Protein AF-A0A3C0J1F3-F1 (afdb_monomer)

pLDDT: mean 80.42, std 9.9, range [53.53, 93.88]

Sequence (128 aa):
MFFGVTILIVFAVLAILMMTQKIHTIVAVFILTMATALLAGIPVKGTDGILASVIEAGAARLASAIIALVMGGWLGQIMNRTGITESTIRFAAELGGDNKYVLSMVLAAGTALVFTAVGGLGALILVG

Radius of gyration: 21.72 Å; Cα contacts (8 Å, |Δi|>4): 73; chains: 1; bounding box: 55×27×57 Å

Secondary structure (DSSP, 8-state):
-HHHHHHHHHHHHHHHHHHTTSS-HHHHHHHHHHHHHHHTT--SSSTTSHIIIIIIHHHHHHHHHHHHHHHHHHHHHHHHHTTHHHHHHHHHHHHT-S-HHHHHHHHHHHHHHHHHH--SHHHHHHH-

Solvent-accessible surface area (backbone atoms only — not comparable to full-atom values): 7106 Å² total; per-residue (Å²): 114,68,65,61,54,54,47,51,50,55,49,52,55,52,51,52,38,41,76,68,62,78,42,60,62,72,61,50,50,54,53,47,56,52,54,46,42,61,71,68,65,53,49,74,75,57,90,79,4,48,52,45,56,53,54,48,50,40,48,61,65,45,47,59,48,50,51,39,33,52,55,31,39,49,52,45,50,48,36,56,74,70,42,53,52,57,52,51,52,50,51,53,53,70,72,50,52,90,50,65,70,58,36,53,50,51,52,50,52,52,51,54,55,52,55,73,71,57,73,56,71,19,55,57,55,43,76,104

Structure (mmCIF, N/CA/C/O backbone):
data_AF-A0A3C0J1F3-F1
#
_entry.id   AF-A0A3C0J1F3-F1
#
loop_
_atom_site.group_PDB
_atom_site.id
_atom_site.type_symbol
_atom_site.label_atom_id
_atom_site.label_alt_id
_atom_site.label_comp_id
_atom_site.label_asym_id
_atom_site.label_entity_id
_atom_site.label_seq_id
_atom_site.pdbx_PDB_ins_code
_atom_site.Cartn_x
_atom_site.Cartn_y
_atom_site.Cartn_z
_atom_site.occupancy
_atom_site.B_iso_or_equiv
_atom_site.auth_seq_id
_atom_site.auth_comp_id
_atom_site.auth_asym_id
_atom_site.auth_atom_id
_atom_site.pdbx_PDB_model_num
ATOM 1 N N . MET A 1 1 ? 3.367 4.735 -32.929 1.00 58.06 1 MET A N 1
ATOM 2 C CA . MET A 1 1 ? 2.055 4.160 -32.538 1.00 58.06 1 MET A CA 1
ATOM 3 C C . MET A 1 1 ? 2.157 2.699 -32.105 1.00 58.06 1 MET A C 1
ATOM 5 O O . MET A 1 1 ? 1.644 2.399 -31.039 1.00 58.06 1 MET A O 1
ATOM 9 N N . PHE A 1 2 ? 2.855 1.816 -32.836 1.00 68.94 2 PHE A N 1
ATOM 10 C CA . PHE A 1 2 ? 2.958 0.387 -32.478 1.00 68.94 2 PHE A CA 1
ATOM 11 C C . PHE A 1 2 ? 3.508 0.104 -31.062 1.00 68.94 2 PHE A C 1
ATOM 13 O O . PHE A 1 2 ? 2.887 -0.652 -30.326 1.00 68.94 2 PHE A O 1
ATOM 20 N N . PHE A 1 3 ? 4.588 0.771 -30.629 1.00 71.94 3 PHE A N 1
ATOM 21 C CA . PHE A 1 3 ? 5.184 0.549 -29.296 1.00 71.94 3 PHE A CA 1
ATOM 22 C C . PHE A 1 3 ? 4.232 0.824 -28.121 1.00 71.94 3 PHE A C 1
ATOM 24 O O . PHE A 1 3 ? 4.192 0.059 -27.160 1.00 71.94 3 PHE A O 1
ATOM 31 N N . GLY A 1 4 ? 3.431 1.891 -28.206 1.00 77.00 4 GLY A N 1
ATOM 32 C CA . GLY A 1 4 ? 2.475 2.241 -27.152 1.00 77.00 4 GLY A CA 1
ATOM 33 C C . GLY A 1 4 ? 1.355 1.209 -27.015 1.00 77.00 4 GLY A C 1
ATOM 34 O O . GLY A 1 4 ? 0.970 0.864 -25.901 1.00 77.00 4 GLY A O 1
ATOM 35 N N . VAL A 1 5 ? 0.886 0.659 -28.140 1.00 83.88 5 VAL A N 1
ATOM 36 C CA . VAL A 1 5 ? -0.132 -0.402 -28.148 1.00 83.88 5 VAL A CA 1
ATOM 37 C C . VAL A 1 5 ? 0.426 -1.686 -27.529 1.00 83.88 5 VAL A C 1
ATOM 39 O O . VAL A 1 5 ? -0.248 -2.308 -26.714 1.00 83.88 5 VAL A O 1
ATOM 42 N N . THR A 1 6 ? 1.677 -2.051 -27.827 1.00 80.00 6 THR A N 1
ATOM 43 C CA . THR A 1 6 ? 2.328 -3.226 -27.225 1.00 80.00 6 THR A CA 1
ATOM 44 C C . THR A 1 6 ? 2.481 -3.088 -25.708 1.00 80.00 6 THR A C 1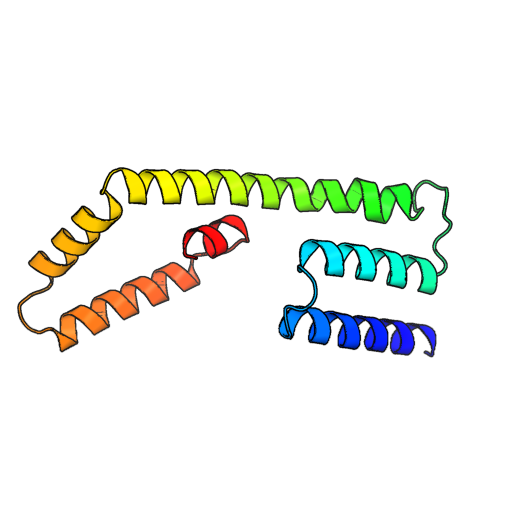
ATOM 46 O O . THR A 1 6 ? 2.186 -4.034 -24.981 1.00 80.00 6 THR A O 1
ATOM 49 N N . ILE A 1 7 ? 2.872 -1.910 -25.211 1.00 83.25 7 ILE A N 1
ATOM 50 C CA . ILE A 1 7 ? 2.965 -1.641 -23.765 1.00 83.25 7 ILE A CA 1
ATOM 51 C C . ILE A 1 7 ? 1.592 -1.754 -23.093 1.00 83.25 7 ILE A C 1
ATOM 53 O O . ILE A 1 7 ? 1.479 -2.367 -22.032 1.00 83.25 7 ILE A O 1
ATOM 57 N N . LEU A 1 8 ? 0.543 -1.217 -23.721 1.00 84.44 8 LEU A N 1
ATOM 58 C CA . LEU A 1 8 ? -0.831 -1.311 -23.218 1.00 84.44 8 LEU A CA 1
ATOM 59 C C . LEU A 1 8 ? -1.318 -2.760 -23.127 1.00 84.44 8 LEU A C 1
ATOM 61 O O . LEU A 1 8 ? -1.948 -3.131 -22.139 1.00 84.44 8 LEU A O 1
ATOM 65 N N . ILE A 1 9 ? -0.991 -3.590 -24.120 1.00 85.75 9 ILE A N 1
ATOM 66 C CA . ILE A 1 9 ? -1.332 -5.018 -24.114 1.00 85.75 9 ILE A CA 1
ATOM 67 C C . ILE A 1 9 ? -0.603 -5.741 -22.974 1.00 85.75 9 ILE A C 1
ATOM 69 O O . ILE A 1 9 ? -1.234 -6.485 -22.226 1.00 85.75 9 ILE A O 1
ATOM 73 N N . VAL A 1 10 ? 0.699 -5.497 -22.791 1.00 84.62 10 VAL A N 1
ATOM 74 C CA . VAL A 1 10 ? 1.481 -6.094 -21.691 1.00 84.62 10 VAL A CA 1
ATOM 75 C C . VAL A 1 10 ? 0.929 -5.670 -20.330 1.00 84.62 10 VAL A C 1
ATOM 77 O O . VAL A 1 10 ? 0.764 -6.508 -19.443 1.00 84.62 10 VAL A O 1
ATOM 80 N N . PHE A 1 11 ? 0.588 -4.389 -20.178 1.00 85.88 11 PHE A N 1
ATOM 81 C CA . PHE A 1 11 ? -0.051 -3.875 -18.972 1.00 85.88 11 PHE A CA 1
ATOM 82 C C . PHE A 1 11 ? -1.388 -4.565 -18.701 1.00 85.88 11 PHE A C 1
ATOM 84 O O . PHE A 1 11 ? -1.603 -5.043 -17.592 1.00 85.88 11 PHE A O 1
ATOM 91 N N . ALA A 1 12 ? -2.262 -4.673 -19.705 1.00 88.06 12 ALA A N 1
ATOM 92 C CA . ALA A 1 12 ? -3.569 -5.305 -19.553 1.00 88.06 12 ALA A CA 1
ATOM 93 C C . ALA A 1 12 ? -3.451 -6.783 -19.149 1.00 88.06 12 ALA A C 1
ATOM 95 O O . ALA A 1 12 ? -4.139 -7.225 -18.231 1.00 88.06 12 ALA A O 1
ATOM 96 N N . VAL A 1 13 ? -2.542 -7.537 -19.777 1.00 86.94 13 VAL A N 1
ATOM 97 C CA . VAL A 1 13 ? -2.302 -8.948 -19.438 1.00 86.94 13 VAL A CA 1
ATOM 98 C C . VAL A 1 13 ? -1.816 -9.088 -17.997 1.00 86.94 13 VAL A C 1
ATOM 100 O O . VAL A 1 13 ? -2.376 -9.882 -17.243 1.00 86.94 13 VAL A O 1
ATOM 103 N N . LEU A 1 14 ? -0.818 -8.301 -17.584 1.00 84.12 14 LEU A N 1
ATOM 104 C CA . LEU A 1 14 ? -0.294 -8.359 -16.217 1.00 84.12 14 LEU A CA 1
ATOM 105 C C . LEU A 1 14 ? -1.312 -7.861 -15.184 1.00 84.12 14 LEU A C 1
ATOM 107 O O . LEU A 1 14 ? -1.408 -8.450 -14.113 1.00 84.12 14 LEU A O 1
ATOM 111 N N . ALA A 1 15 ? -2.122 -6.852 -15.508 1.00 83.88 15 ALA A N 1
ATOM 112 C CA . ALA A 1 15 ? -3.195 -6.369 -14.641 1.00 83.88 15 ALA A CA 1
ATOM 113 C C . ALA A 1 15 ? -4.274 -7.440 -14.420 1.00 83.88 15 ALA A C 1
ATOM 115 O O . ALA A 1 15 ? -4.691 -7.675 -13.287 1.00 83.88 15 ALA A O 1
ATOM 116 N N . ILE A 1 16 ? -4.680 -8.154 -15.474 1.00 84.88 16 ILE A N 1
ATOM 117 C CA . ILE A 1 16 ? -5.598 -9.298 -15.353 1.00 84.88 16 ILE A CA 1
ATOM 118 C C . ILE A 1 16 ? -4.960 -10.406 -14.504 1.00 84.88 16 ILE A C 1
ATOM 120 O O . ILE A 1 16 ? -5.628 -11.026 -13.675 1.00 84.88 16 ILE A O 1
ATOM 124 N N . LEU A 1 17 ? -3.655 -10.634 -14.656 1.00 82.69 17 LEU A N 1
ATOM 125 C CA . LEU A 1 17 ? -2.921 -11.634 -13.882 1.00 82.69 17 LEU A CA 1
ATOM 126 C C . LEU A 1 17 ? -2.801 -11.266 -12.389 1.00 82.69 17 LEU A C 1
ATOM 128 O O . LEU A 1 17 ? -2.843 -12.154 -11.537 1.00 82.69 17 LEU A O 1
ATOM 132 N N . MET A 1 18 ? -2.727 -9.967 -12.073 1.00 85.00 18 MET A N 1
ATOM 133 C CA . MET A 1 18 ? -2.811 -9.439 -10.705 1.00 85.00 18 MET A CA 1
ATOM 134 C C . MET A 1 18 ? -4.225 -9.597 -10.127 1.00 85.00 18 MET A C 1
ATOM 136 O O . MET A 1 18 ? -4.368 -10.072 -9.003 1.00 85.00 18 MET A O 1
ATOM 140 N N . MET A 1 19 ? -5.275 -9.258 -10.888 1.00 83.31 19 MET A N 1
ATOM 141 C CA . MET A 1 19 ? -6.671 -9.403 -10.436 1.00 83.31 19 MET A CA 1
ATOM 142 C C . MET A 1 19 ? -7.059 -10.864 -10.198 1.00 83.31 19 MET A C 1
ATOM 144 O O . MET A 1 19 ? -7.794 -11.168 -9.265 1.00 83.31 19 MET A O 1
ATOM 148 N N . THR A 1 20 ? -6.529 -11.782 -11.008 1.00 84.12 20 THR A N 1
ATOM 149 C CA . THR A 1 20 ? -6.717 -13.231 -10.825 1.00 84.12 20 THR A CA 1
ATOM 150 C C . THR A 1 20 ? -5.828 -13.825 -9.727 1.00 84.12 20 THR A C 1
ATOM 152 O O . THR A 1 20 ? -5.839 -15.039 -9.534 1.00 84.12 20 THR A O 1
ATOM 155 N N . GLN A 1 21 ? -5.060 -12.988 -9.014 1.00 74.81 21 GLN A N 1
ATOM 156 C CA . GLN A 1 21 ? -4.160 -13.343 -7.911 1.00 74.81 21 GLN A CA 1
ATOM 157 C C . GLN A 1 21 ? -3.176 -14.483 -8.217 1.00 74.81 21 GLN A C 1
ATOM 159 O O . GLN A 1 21 ? -2.641 -15.116 -7.309 1.00 74.81 21 GLN A O 1
ATOM 164 N N . LYS A 1 22 ? -2.885 -14.744 -9.499 1.00 72.12 22 LYS A N 1
ATOM 165 C CA . LYS A 1 22 ? -1.938 -15.798 -9.894 1.00 72.12 22 LYS A CA 1
ATOM 166 C C . LYS A 1 22 ? -0.483 -15.391 -9.686 1.00 72.12 22 LYS A C 1
ATOM 168 O O . LYS A 1 22 ? 0.382 -16.258 -9.609 1.00 72.12 22 LYS A O 1
ATOM 173 N N . ILE A 1 23 ? -0.212 -14.088 -9.601 1.00 73.12 23 ILE A N 1
ATOM 174 C CA . ILE A 1 23 ? 1.109 -13.526 -9.309 1.00 73.12 23 ILE A CA 1
ATOM 175 C C . ILE A 1 23 ? 0.957 -12.420 -8.261 1.00 73.12 23 ILE A C 1
ATOM 177 O O . ILE A 1 23 ? 0.064 -11.582 -8.360 1.00 73.12 23 ILE A O 1
ATOM 181 N N . HIS A 1 24 ? 1.855 -12.400 -7.273 1.00 78.12 24 HIS A N 1
ATOM 182 C CA . HIS A 1 24 ? 1.914 -11.348 -6.259 1.00 78.12 24 HIS A CA 1
ATOM 183 C C . HIS A 1 24 ? 2.203 -9.978 -6.893 1.00 78.12 24 HIS A C 1
ATOM 185 O O . HIS A 1 24 ? 3.129 -9.847 -7.698 1.00 78.12 24 HIS A O 1
ATOM 191 N N . THR A 1 25 ? 1.470 -8.940 -6.484 1.00 80.00 25 THR A N 1
ATOM 192 C CA . THR A 1 25 ? 1.521 -7.596 -7.087 1.00 80.00 25 THR A CA 1
ATOM 193 C C . THR A 1 25 ? 2.934 -7.016 -7.139 1.00 80.00 25 THR A C 1
ATOM 195 O O . THR A 1 25 ? 3.321 -6.457 -8.157 1.00 80.00 25 THR A O 1
ATOM 198 N N . ILE A 1 26 ? 3.753 -7.215 -6.097 1.00 78.94 26 ILE A N 1
ATOM 199 C CA . ILE A 1 26 ? 5.153 -6.747 -6.096 1.00 78.94 26 ILE A CA 1
ATOM 200 C C . ILE A 1 26 ? 5.954 -7.383 -7.242 1.00 78.94 26 ILE A C 1
ATOM 202 O O . ILE A 1 26 ? 6.653 -6.682 -7.968 1.00 78.94 26 ILE A O 1
ATOM 206 N N . VAL A 1 27 ? 5.820 -8.697 -7.449 1.00 80.38 27 VAL A N 1
ATOM 207 C CA . VAL A 1 27 ? 6.535 -9.420 -8.514 1.00 80.38 27 VAL A CA 1
ATOM 208 C C . VAL A 1 27 ? 6.026 -8.979 -9.884 1.00 80.38 27 VAL A C 1
ATOM 210 O O . VAL A 1 27 ? 6.812 -8.730 -10.795 1.00 80.38 27 VAL A O 1
ATOM 213 N N . ALA A 1 28 ? 4.711 -8.822 -10.019 1.00 80.88 28 ALA A N 1
ATOM 214 C CA . ALA A 1 28 ? 4.094 -8.397 -11.265 1.00 80.88 28 ALA A CA 1
ATOM 215 C C . ALA A 1 28 ? 4.482 -6.954 -11.653 1.00 80.88 28 ALA A C 1
ATOM 217 O O . ALA A 1 28 ? 4.709 -6.696 -12.833 1.00 80.88 28 ALA A O 1
ATOM 218 N N . VAL A 1 29 ? 4.639 -6.036 -10.689 1.00 80.88 29 VAL A N 1
ATOM 219 C CA . VAL A 1 29 ? 5.132 -4.667 -10.942 1.00 80.88 29 VAL A CA 1
ATOM 220 C C . VAL A 1 29 ? 6.587 -4.677 -11.416 1.00 80.88 29 VAL A C 1
ATOM 222 O O . VAL A 1 29 ? 6.899 -3.966 -12.366 1.00 80.88 29 VAL A O 1
ATOM 225 N N . PHE A 1 30 ? 7.457 -5.508 -10.828 1.00 83.31 30 PHE A N 1
ATOM 226 C CA . PHE A 1 30 ? 8.843 -5.670 -11.295 1.00 83.31 30 PHE A CA 1
ATOM 227 C C . PHE A 1 30 ? 8.923 -6.212 -12.727 1.00 83.31 30 PHE A C 1
ATOM 229 O O . PHE A 1 30 ? 9.689 -5.706 -13.544 1.00 83.31 30 PHE A O 1
ATOM 236 N N . ILE A 1 31 ? 8.123 -7.232 -13.049 1.00 83.69 31 ILE A N 1
ATOM 237 C CA . ILE A 1 31 ? 8.074 -7.801 -14.404 1.00 83.69 31 ILE A CA 1
ATOM 238 C C . ILE A 1 31 ? 7.537 -6.766 -15.394 1.00 83.69 31 ILE A C 1
ATOM 240 O O . ILE A 1 31 ? 8.079 -6.629 -16.489 1.00 83.69 31 ILE A O 1
ATOM 244 N N . LEU A 1 32 ? 6.505 -6.010 -15.007 1.00 83.94 32 LEU A N 1
ATOM 245 C CA . LEU A 1 32 ? 5.922 -4.962 -15.836 1.00 83.94 32 LEU A CA 1
ATOM 246 C C . LEU A 1 32 ? 6.948 -3.877 -16.164 1.00 83.94 32 LEU A C 1
ATOM 248 O O . LEU A 1 32 ? 7.130 -3.566 -17.336 1.00 83.94 32 LEU A O 1
ATOM 252 N N . THR A 1 33 ? 7.626 -3.311 -15.162 1.00 79.69 33 THR A N 1
ATOM 253 C CA . THR A 1 33 ? 8.610 -2.239 -15.386 1.00 79.69 33 THR A CA 1
ATOM 254 C C . THR A 1 33 ? 9.811 -2.719 -16.187 1.00 79.69 33 THR A C 1
ATOM 256 O O . THR A 1 33 ? 10.325 -1.978 -17.021 1.00 79.69 33 THR A O 1
ATOM 259 N N . MET A 1 34 ? 10.235 -3.969 -16.002 1.00 81.94 34 MET A N 1
ATOM 260 C CA . MET A 1 34 ? 11.317 -4.556 -16.790 1.00 81.94 34 MET A CA 1
ATOM 261 C C . MET A 1 34 ? 10.894 -4.802 -18.248 1.00 81.94 34 MET A C 1
ATOM 263 O O . MET A 1 34 ? 11.632 -4.460 -19.171 1.00 81.94 34 MET A O 1
ATOM 267 N N . ALA A 1 35 ? 9.685 -5.325 -18.476 1.00 80.12 35 ALA A N 1
ATOM 268 C CA . ALA A 1 35 ? 9.141 -5.548 -19.814 1.00 80.12 35 ALA A CA 1
ATOM 269 C C . ALA A 1 35 ? 8.919 -4.232 -20.576 1.00 80.12 35 ALA A C 1
ATOM 271 O O . ALA A 1 35 ? 9.249 -4.142 -21.758 1.00 80.12 35 ALA A O 1
ATOM 272 N N . THR A 1 36 ? 8.409 -3.190 -19.913 1.00 78.62 36 THR A N 1
ATOM 273 C CA . THR A 1 36 ? 8.213 -1.879 -20.548 1.00 78.62 36 THR A CA 1
ATOM 274 C C . THR A 1 36 ? 9.531 -1.155 -20.803 1.00 78.62 36 THR A C 1
ATOM 276 O O . THR A 1 36 ? 9.667 -0.543 -21.859 1.00 78.62 36 THR A O 1
ATOM 279 N N . ALA A 1 37 ? 10.523 -1.270 -19.914 1.00 76.44 37 ALA A N 1
ATOM 280 C CA . ALA A 1 37 ? 11.850 -0.686 -20.120 1.00 76.44 37 ALA A CA 1
ATOM 281 C C . ALA A 1 37 ? 12.589 -1.310 -21.318 1.00 76.44 37 ALA A C 1
ATOM 283 O O . ALA A 1 37 ? 13.215 -0.590 -22.098 1.00 76.44 37 ALA A O 1
ATOM 284 N N . LEU A 1 38 ? 12.461 -2.630 -21.505 1.00 74.88 38 LEU A N 1
ATOM 285 C CA . LEU A 1 38 ? 12.999 -3.335 -22.674 1.00 74.88 38 LEU A CA 1
ATOM 286 C C . LEU A 1 38 ? 12.277 -2.936 -23.968 1.00 74.88 38 LEU A C 1
ATOM 288 O O . LEU A 1 38 ? 12.928 -2.662 -24.973 1.00 74.88 38 LEU A O 1
ATOM 292 N N . LEU A 1 39 ? 10.942 -2.853 -23.947 1.00 73.56 39 LEU A N 1
ATOM 293 C CA . LEU A 1 39 ? 10.144 -2.443 -25.111 1.00 73.56 39 LEU A CA 1
ATOM 294 C C . LEU A 1 39 ? 10.346 -0.969 -25.496 1.00 73.56 39 LEU A C 1
ATOM 296 O O . LEU A 1 39 ? 10.193 -0.620 -26.664 1.00 73.56 39 LEU A O 1
ATOM 300 N N . ALA A 1 40 ? 10.694 -0.113 -24.534 1.00 70.00 40 ALA A N 1
ATOM 301 C CA . ALA A 1 40 ? 10.992 1.300 -24.754 1.00 70.00 40 ALA A CA 1
ATOM 302 C C . ALA A 1 40 ? 12.415 1.556 -25.292 1.00 70.00 40 ALA A C 1
ATOM 304 O O . ALA A 1 40 ? 12.726 2.691 -25.645 1.00 70.00 40 ALA A O 1
ATOM 305 N N . GLY A 1 41 ? 13.274 0.531 -25.375 1.00 64.88 41 GLY A N 1
ATOM 306 C CA . GLY A 1 41 ? 14.629 0.657 -25.924 1.00 64.88 41 GLY A CA 1
ATOM 307 C C . GLY A 1 41 ? 15.593 1.459 -25.044 1.00 64.88 41 GLY A C 1
ATOM 308 O O . GLY A 1 41 ? 16.548 2.041 -25.557 1.00 64.88 41 GLY A O 1
ATOM 309 N N . ILE A 1 42 ? 15.348 1.513 -23.730 1.00 66.62 42 ILE A N 1
ATOM 310 C CA . ILE A 1 42 ? 16.201 2.247 -22.787 1.00 66.62 42 ILE A CA 1
ATOM 311 C C . ILE A 1 42 ? 17.568 1.540 -22.697 1.00 66.62 42 ILE A C 1
ATOM 313 O O . ILE A 1 42 ? 17.610 0.327 -22.470 1.00 66.62 42 ILE A O 1
ATOM 317 N N . PRO A 1 43 ? 18.700 2.251 -22.861 1.00 68.94 43 PRO A N 1
ATOM 318 C CA . PRO A 1 43 ? 20.024 1.644 -22.773 1.00 68.94 43 PRO A CA 1
ATOM 319 C C . PRO A 1 43 ? 20.265 1.007 -21.394 1.00 68.94 43 PRO A C 1
ATOM 321 O O . PRO A 1 43 ? 19.928 1.559 -20.349 1.00 68.94 43 PRO A O 1
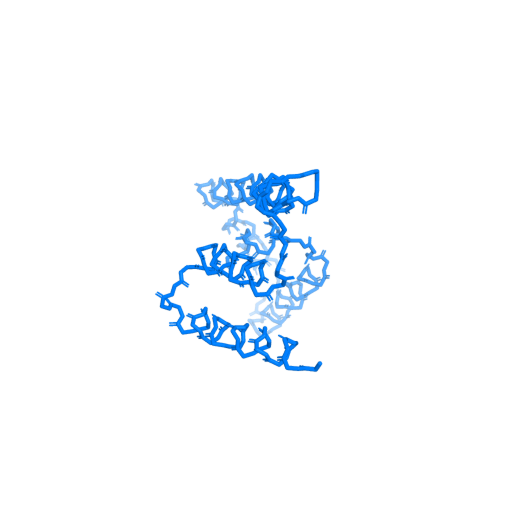ATOM 324 N N . VAL A 1 44 ? 20.877 -0.180 -21.380 1.00 60.69 44 VAL A N 1
ATOM 325 C CA . VAL A 1 44 ? 21.077 -0.983 -20.155 1.00 60.69 44 VAL A CA 1
ATOM 326 C C . VAL A 1 44 ? 22.084 -0.333 -19.190 1.00 60.69 44 VAL A C 1
ATOM 328 O O . VAL A 1 44 ? 22.025 -0.565 -17.983 1.00 60.69 44 VAL A O 1
ATOM 331 N N . LYS A 1 45 ? 22.994 0.509 -19.699 1.00 54.16 45 LYS A N 1
ATOM 332 C CA . LYS A 1 45 ? 24.004 1.243 -18.920 1.00 54.16 45 LYS A CA 1
ATOM 333 C C . LYS A 1 45 ? 24.028 2.721 -19.323 1.00 54.16 45 LYS A C 1
ATOM 335 O O . LYS A 1 45 ? 24.085 3.027 -20.509 1.00 54.16 45 LYS A O 1
ATOM 340 N N . GLY A 1 46 ? 24.006 3.603 -18.325 1.00 55.78 46 GLY A N 1
ATOM 341 C CA . GLY A 1 46 ? 23.978 5.065 -18.455 1.00 55.78 46 GLY A CA 1
ATOM 342 C C . GLY A 1 46 ? 23.253 5.700 -17.263 1.00 55.78 46 GLY A C 1
ATOM 343 O O . GLY A 1 46 ? 22.554 4.992 -16.538 1.00 55.78 46 GLY A O 1
ATOM 344 N N . THR A 1 47 ? 23.403 7.010 -17.059 1.00 55.97 47 THR A N 1
ATOM 345 C CA . THR A 1 47 ? 22.712 7.786 -16.005 1.00 55.97 47 THR A CA 1
ATOM 346 C C . THR A 1 47 ? 21.183 7.681 -16.084 1.00 55.97 47 THR A C 1
ATOM 348 O O . THR A 1 47 ? 20.534 7.674 -15.047 1.00 55.97 47 THR A O 1
ATOM 351 N N . ASP A 1 48 ? 20.629 7.480 -17.285 1.00 60.38 48 ASP A N 1
ATOM 352 C CA . ASP A 1 48 ? 19.196 7.227 -17.531 1.00 60.38 48 ASP A CA 1
ATOM 353 C C . ASP A 1 48 ? 18.896 5.761 -17.899 1.00 60.38 48 ASP A C 1
ATOM 355 O O . ASP A 1 48 ? 17.873 5.437 -18.502 1.00 60.38 48 ASP A O 1
ATOM 359 N N . GLY A 1 49 ? 19.818 4.847 -17.587 1.00 64.69 49 GLY A N 1
ATOM 360 C CA . GLY A 1 49 ? 19.681 3.438 -17.931 1.00 64.69 49 GLY A CA 1
ATOM 361 C C . GLY A 1 49 ? 18.674 2.696 -17.051 1.00 64.69 49 GLY A C 1
ATOM 362 O O . GLY A 1 49 ? 18.252 3.172 -15.995 1.00 64.69 49 GLY A O 1
ATOM 363 N N . ILE A 1 50 ? 18.317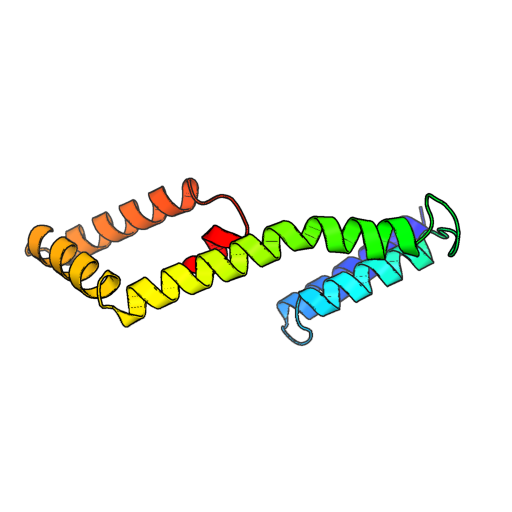 1.477 -17.459 1.00 67.44 50 ILE A N 1
ATOM 364 C CA . ILE A 1 50 ? 17.352 0.619 -16.741 1.00 67.44 50 ILE A CA 1
ATOM 365 C C . ILE A 1 50 ? 17.777 0.382 -15.279 1.00 67.44 50 ILE A C 1
ATOM 367 O O . ILE A 1 50 ? 16.934 0.352 -14.385 1.00 67.44 50 ILE A O 1
ATOM 371 N N . LEU A 1 51 ? 19.083 0.270 -15.007 1.00 68.81 51 LEU A N 1
ATOM 372 C CA . LEU A 1 51 ? 19.598 0.094 -13.644 1.00 68.81 51 LEU A CA 1
ATOM 373 C C . LEU A 1 51 ? 19.283 1.289 -12.729 1.00 68.81 51 LEU A C 1
ATOM 375 O O . LEU A 1 51 ? 18.774 1.087 -11.629 1.00 68.81 51 LEU A O 1
ATOM 379 N N . ALA A 1 52 ? 19.543 2.515 -13.185 1.00 70.94 52 ALA A N 1
ATOM 380 C CA . ALA A 1 52 ? 19.323 3.717 -12.382 1.00 70.94 52 ALA A CA 1
ATOM 381 C C . ALA A 1 52 ? 17.825 4.057 -12.269 1.00 70.94 52 ALA A C 1
ATOM 383 O O . ALA A 1 52 ? 17.315 4.375 -11.197 1.00 70.94 52 ALA A O 1
ATOM 384 N N . SER A 1 53 ? 17.086 3.939 -13.375 1.00 71.69 53 SER A N 1
ATOM 385 C CA . SER A 1 53 ? 15.680 4.355 -13.444 1.00 71.69 53 SER A CA 1
ATOM 386 C C . SER A 1 53 ? 14.693 3.338 -12.857 1.00 71.69 53 SER A C 1
ATOM 388 O O . SER A 1 53 ? 13.722 3.733 -12.212 1.00 71.69 53 SER A O 1
ATOM 390 N N . VAL A 1 54 ? 14.919 2.034 -13.055 1.00 76.06 54 VAL A N 1
ATOM 391 C CA . VAL A 1 54 ? 13.972 0.985 -12.636 1.00 76.06 54 VAL A CA 1
ATOM 392 C C . VAL A 1 54 ? 14.387 0.348 -11.317 1.00 76.06 54 VAL A C 1
ATOM 394 O O . VAL A 1 54 ? 13.546 0.192 -10.435 1.00 76.06 54 VAL A O 1
ATOM 397 N N . ILE A 1 55 ? 15.662 -0.014 -11.161 1.00 77.88 55 ILE A N 1
ATOM 398 C CA . ILE A 1 55 ? 16.121 -0.727 -9.962 1.00 77.88 55 ILE A CA 1
ATOM 399 C C . ILE A 1 55 ? 16.387 0.261 -8.828 1.00 77.88 55 ILE A C 1
ATOM 401 O O . ILE A 1 55 ? 15.801 0.120 -7.760 1.00 77.88 55 ILE A O 1
ATOM 405 N N . GLU A 1 56 ? 17.216 1.278 -9.051 1.00 81.25 56 GLU A N 1
ATOM 406 C CA . GLU A 1 56 ? 17.602 2.220 -7.995 1.00 81.25 56 GLU A CA 1
ATOM 407 C C . GLU A 1 56 ? 16.463 3.187 -7.645 1.00 81.25 56 GLU A C 1
ATOM 409 O O . GLU A 1 56 ? 15.943 3.164 -6.526 1.00 81.25 56 GLU A O 1
ATOM 414 N N . ALA A 1 57 ? 16.001 3.986 -8.612 1.00 80.06 57 ALA A N 1
ATOM 415 C CA . ALA A 1 57 ? 14.930 4.951 -8.375 1.00 80.06 57 ALA A CA 1
ATOM 416 C C . ALA A 1 57 ? 13.588 4.268 -8.054 1.00 80.06 57 ALA A C 1
ATOM 418 O O . ALA A 1 57 ? 12.818 4.771 -7.234 1.00 80.06 57 ALA A O 1
ATOM 419 N N . GLY A 1 58 ? 13.306 3.106 -8.654 1.00 79.81 58 GLY A N 1
ATOM 420 C CA . GLY A 1 58 ? 12.112 2.320 -8.339 1.00 79.81 58 GLY A CA 1
ATOM 421 C C . GLY A 1 58 ? 12.124 1.784 -6.906 1.00 79.81 58 GLY A C 1
ATOM 422 O O . GLY A 1 58 ? 11.145 1.971 -6.180 1.00 79.81 58 GLY A O 1
ATOM 423 N N . ALA A 1 59 ? 13.236 1.188 -6.461 1.00 81.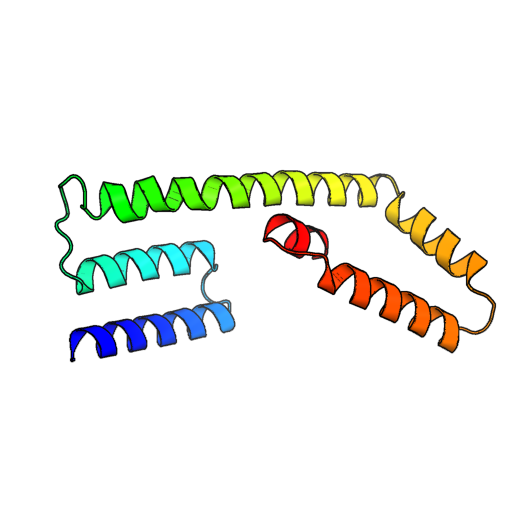69 59 ALA A N 1
ATOM 424 C CA . ALA A 1 59 ? 13.368 0.702 -5.087 1.00 81.69 59 ALA A CA 1
ATOM 425 C C . ALA A 1 59 ? 13.302 1.846 -4.065 1.00 81.69 59 ALA A C 1
ATOM 427 O O . ALA A 1 59 ? 12.596 1.727 -3.063 1.00 81.69 59 ALA A O 1
ATOM 428 N N . ALA A 1 60 ? 13.957 2.978 -4.340 1.00 84.69 60 ALA A N 1
ATOM 429 C CA . ALA A 1 60 ? 13.927 4.147 -3.462 1.00 84.69 60 ALA A CA 1
ATOM 430 C C . ALA A 1 60 ? 12.502 4.694 -3.265 1.00 84.69 60 ALA A C 1
ATOM 432 O O . ALA A 1 60 ? 12.110 5.032 -2.147 1.00 84.69 60 ALA A O 1
ATOM 433 N N . ARG A 1 61 ? 11.689 4.727 -4.330 1.00 82.12 61 ARG A N 1
ATOM 434 C CA . ARG A 1 61 ? 10.284 5.169 -4.257 1.00 82.12 61 ARG A CA 1
ATOM 435 C C . ARG A 1 61 ? 9.396 4.188 -3.496 1.00 82.12 61 ARG A C 1
ATOM 437 O O . ARG A 1 61 ? 8.432 4.615 -2.867 1.00 82.12 61 ARG A O 1
ATOM 444 N N . LEU A 1 62 ? 9.712 2.894 -3.541 1.00 82.94 62 LEU A N 1
ATOM 445 C CA . LEU A 1 62 ? 8.958 1.866 -2.824 1.00 82.94 62 LEU A CA 1
ATOM 446 C C . LEU A 1 62 ? 9.341 1.786 -1.338 1.00 82.94 62 LEU A C 1
ATOM 448 O O . LEU A 1 62 ? 8.513 1.400 -0.517 1.00 82.94 62 LEU A O 1
ATOM 452 N N . ALA A 1 63 ? 10.567 2.175 -0.978 1.00 84.00 63 ALA A N 1
ATOM 453 C CA . ALA A 1 63 ? 11.089 2.067 0.383 1.00 84.00 63 ALA A CA 1
ATOM 454 C C . ALA A 1 63 ? 10.228 2.810 1.417 1.00 84.00 63 ALA A C 1
ATOM 456 O O . ALA A 1 63 ? 9.900 2.249 2.461 1.00 84.00 63 ALA A O 1
ATOM 457 N N . SER A 1 64 ? 9.800 4.040 1.118 1.00 81.75 64 SER A N 1
ATOM 458 C CA . SER A 1 64 ? 8.945 4.819 2.025 1.00 81.75 64 SER A CA 1
ATOM 459 C C . SER A 1 64 ? 7.583 4.153 2.248 1.00 81.75 64 SER A C 1
ATOM 461 O O . SER A 1 64 ? 7.106 4.084 3.381 1.00 81.75 64 SER A O 1
ATOM 463 N N . ALA A 1 65 ? 6.988 3.595 1.190 1.00 80.44 65 ALA A N 1
ATOM 464 C CA . ALA A 1 65 ? 5.733 2.859 1.276 1.00 80.44 65 ALA A CA 1
ATOM 465 C C . ALA A 1 65 ? 5.881 1.565 2.091 1.00 80.44 65 ALA A C 1
ATOM 467 O O . ALA A 1 65 ? 5.005 1.257 2.895 1.00 80.44 65 ALA A O 1
ATOM 468 N N . ILE A 1 66 ? 6.994 0.840 1.937 1.00 83.56 66 ILE A N 1
ATOM 469 C CA . ILE A 1 66 ? 7.288 -0.379 2.707 1.00 83.56 66 ILE A CA 1
ATOM 470 C C . ILE A 1 66 ? 7.504 -0.058 4.192 1.00 83.56 66 ILE A C 1
ATOM 472 O O . ILE A 1 66 ? 7.022 -0.784 5.055 1.00 83.56 66 ILE A O 1
ATOM 476 N N . ILE A 1 67 ? 8.186 1.037 4.527 1.00 86.62 67 ILE A N 1
ATOM 477 C CA . ILE A 1 67 ? 8.382 1.428 5.932 1.00 86.62 67 ILE A CA 1
ATOM 478 C C . ILE A 1 67 ? 7.046 1.821 6.569 1.00 86.62 67 ILE A C 1
ATOM 480 O O . ILE A 1 67 ? 6.732 1.361 7.668 1.00 86.62 67 ILE A O 1
ATOM 484 N N . ALA A 1 68 ? 6.234 2.619 5.868 1.00 83.31 68 ALA A N 1
ATOM 485 C CA . ALA A 1 68 ? 4.894 2.981 6.325 1.00 83.31 68 ALA A CA 1
ATOM 486 C C . ALA A 1 68 ? 3.997 1.744 6.499 1.00 83.31 68 ALA A C 1
ATOM 488 O O . ALA A 1 68 ? 3.270 1.651 7.485 1.00 83.31 68 ALA A O 1
ATOM 489 N N . LEU A 1 69 ? 4.093 0.777 5.582 1.00 81.50 69 LEU A N 1
ATOM 490 C CA . LEU A 1 69 ? 3.426 -0.523 5.661 1.00 81.50 69 LEU A CA 1
ATOM 491 C C . LEU A 1 69 ? 3.824 -1.285 6.929 1.00 81.50 69 LEU A C 1
ATOM 493 O O . LEU A 1 69 ? 2.954 -1.724 7.675 1.00 81.50 69 LEU A O 1
ATOM 497 N N . VAL A 1 70 ? 5.126 -1.457 7.176 1.00 86.62 70 VAL A N 1
ATOM 498 C CA . VAL A 1 70 ? 5.614 -2.253 8.311 1.00 86.62 70 VAL A CA 1
ATOM 499 C C . VAL A 1 70 ? 5.245 -1.587 9.631 1.00 86.62 70 VAL A C 1
ATOM 501 O O . VAL A 1 70 ? 4.729 -2.255 10.521 1.00 86.62 70 VAL A O 1
ATOM 504 N N . MET A 1 71 ? 5.463 -0.277 9.761 1.00 86.94 71 MET A N 1
ATOM 505 C CA . MET A 1 71 ? 5.153 0.449 10.997 1.00 86.94 71 MET A CA 1
ATOM 506 C C . MET A 1 71 ? 3.650 0.523 11.255 1.00 86.94 71 MET A C 1
ATOM 508 O O . MET A 1 71 ? 3.212 0.308 12.385 1.00 86.94 71 MET A O 1
ATOM 512 N N . GLY A 1 72 ? 2.856 0.761 10.209 1.00 84.25 72 GLY A N 1
ATOM 513 C CA . GLY A 1 72 ? 1.403 0.755 10.303 1.00 84.25 72 GLY A CA 1
ATOM 514 C C . GLY A 1 72 ? 0.872 -0.616 10.712 1.00 84.25 72 GLY A C 1
ATOM 515 O O . GLY A 1 72 ? 0.199 -0.746 11.733 1.00 84.25 72 GLY A O 1
ATOM 516 N N . GLY A 1 73 ? 1.250 -1.662 9.977 1.00 84.94 73 GLY A N 1
ATOM 517 C CA . GLY A 1 73 ? 0.849 -3.032 10.287 1.00 84.94 73 GLY A CA 1
ATOM 518 C C . GLY A 1 73 ? 1.278 -3.472 11.688 1.00 84.94 73 GLY A C 1
ATOM 519 O O . GLY A 1 73 ? 0.492 -4.094 12.399 1.00 84.94 73 GLY A O 1
ATOM 520 N N . TRP A 1 74 ? 2.485 -3.108 12.131 1.00 88.94 74 TRP A N 1
ATOM 521 C CA . TRP A 1 74 ? 2.963 -3.447 13.472 1.00 88.94 74 TRP A CA 1
ATOM 522 C C . TRP A 1 74 ? 2.142 -2.749 14.561 1.00 88.94 74 TRP A C 1
ATOM 524 O O . TRP A 1 74 ? 1.678 -3.419 15.485 1.00 88.94 74 TRP A O 1
ATOM 534 N N . LEU A 1 75 ? 1.882 -1.444 14.443 1.00 87.62 75 LEU A N 1
ATOM 535 C CA . LEU A 1 75 ? 1.030 -0.728 15.397 1.00 87.62 75 LEU A CA 1
ATOM 536 C C . LEU A 1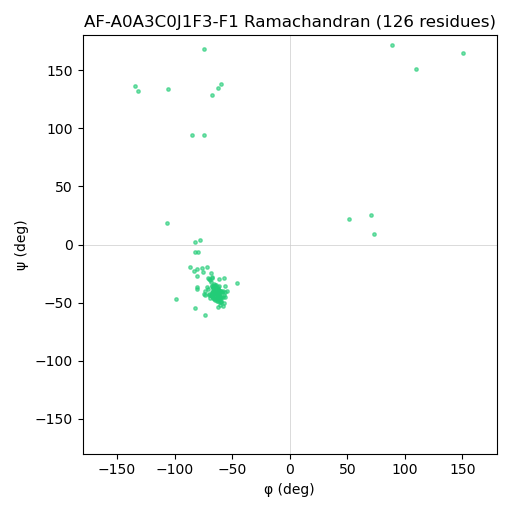 75 ? -0.386 -1.320 15.441 1.00 87.62 75 LEU A C 1
ATOM 538 O O . LEU A 1 75 ? -0.893 -1.603 16.527 1.00 87.62 75 LEU A O 1
ATOM 542 N N . GLY A 1 76 ? -0.993 -1.576 14.278 1.00 86.81 76 GLY A N 1
ATOM 543 C CA . GLY A 1 76 ? -2.313 -2.207 14.191 1.00 86.81 76 GLY A CA 1
ATOM 544 C C . GLY A 1 76 ? -2.344 -3.587 14.856 1.00 86.81 76 GLY A C 1
ATOM 545 O O . GLY A 1 76 ? -3.260 -3.905 15.614 1.00 86.81 76 GLY A O 1
ATOM 546 N N . GLN A 1 77 ? -1.292 -4.388 14.666 1.00 87.50 77 GLN A N 1
ATOM 547 C CA . GLN A 1 77 ? -1.144 -5.678 15.341 1.00 87.50 77 GLN A CA 1
ATOM 548 C C . GLN A 1 77 ? -0.952 -5.540 16.854 1.00 87.50 77 GLN A C 1
ATOM 550 O O . GLN A 1 77 ? -1.504 -6.345 17.601 1.00 87.50 77 GLN A O 1
ATOM 555 N N . ILE A 1 78 ? -0.218 -4.531 17.333 1.00 91.88 78 ILE A N 1
ATOM 556 C CA . ILE A 1 78 ? -0.082 -4.258 18.772 1.00 91.88 78 ILE A CA 1
ATOM 557 C C . ILE A 1 78 ? -1.444 -3.902 19.370 1.00 91.88 78 ILE A C 1
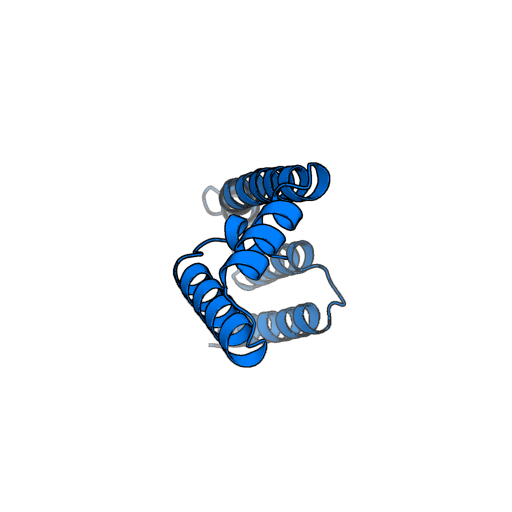ATOM 559 O O . ILE A 1 78 ? -1.810 -4.468 20.398 1.00 91.88 78 ILE A O 1
ATOM 563 N N . MET A 1 79 ? -2.222 -3.028 18.728 1.00 90.81 79 MET A N 1
ATOM 564 C CA . MET A 1 79 ? -3.561 -2.647 19.200 1.00 90.81 79 MET A CA 1
ATOM 565 C C . MET A 1 79 ? -4.518 -3.843 19.264 1.00 90.81 79 MET A C 1
ATOM 567 O O . MET A 1 79 ? -5.254 -3.994 20.241 1.00 90.81 79 MET A O 1
ATOM 571 N N . ASN A 1 80 ? -4.452 -4.735 18.270 1.00 89.00 80 ASN A N 1
ATOM 572 C CA . ASN A 1 80 ? -5.245 -5.963 18.260 1.00 89.00 80 ASN A CA 1
ATOM 573 C C . ASN A 1 80 ? -4.798 -6.953 19.344 1.00 89.00 80 ASN A C 1
ATOM 575 O O . ASN A 1 80 ? -5.638 -7.500 20.050 1.00 89.00 80 ASN A O 1
ATOM 579 N N . ARG A 1 81 ? -3.488 -7.160 19.532 1.00 91.50 81 ARG A N 1
ATOM 580 C CA . ARG A 1 81 ? -2.964 -8.087 20.554 1.00 91.50 81 ARG A CA 1
ATOM 581 C C . ARG A 1 81 ? -3.155 -7.592 21.986 1.00 91.50 81 ARG A C 1
ATOM 583 O O . ARG A 1 81 ? -3.271 -8.408 22.890 1.00 91.50 81 ARG A O 1
ATOM 590 N N . THR A 1 82 ? -3.160 -6.279 22.197 1.00 92.75 82 THR A N 1
ATOM 591 C CA . THR A 1 82 ? -3.369 -5.661 23.519 1.00 92.75 82 THR A CA 1
ATOM 592 C C . THR A 1 82 ? -4.846 -5.539 23.901 1.00 92.75 82 THR A C 1
ATOM 594 O O . THR A 1 82 ? -5.142 -5.149 25.026 1.00 92.75 82 THR A O 1
ATOM 597 N N . GLY A 1 83 ? -5.780 -5.861 22.996 1.00 90.69 83 GLY A N 1
ATOM 598 C CA . GLY A 1 83 ? -7.222 -5.748 23.245 1.00 90.69 83 GLY A CA 1
ATOM 599 C C . GLY A 1 83 ? -7.745 -4.305 23.270 1.00 90.69 83 GLY A C 1
ATOM 600 O O . GLY A 1 83 ? -8.909 -4.067 23.603 1.00 90.69 83 GLY A O 1
ATOM 601 N N . ILE A 1 84 ? -6.917 -3.326 22.890 1.00 92.12 84 ILE A N 1
ATOM 602 C CA . ILE A 1 84 ? -7.322 -1.915 22.811 1.00 92.12 84 ILE A CA 1
ATOM 603 C C . ILE A 1 84 ? -8.413 -1.748 21.747 1.00 92.12 84 ILE A C 1
ATOM 605 O O . ILE A 1 84 ? -9.408 -1.067 21.987 1.00 92.12 84 ILE A O 1
ATOM 609 N N . THR A 1 85 ? -8.274 -2.417 20.598 1.00 88.94 85 THR A N 1
ATOM 610 C CA . THR A 1 85 ? -9.283 -2.378 19.528 1.00 88.94 85 THR A CA 1
ATOM 611 C C . THR A 1 85 ? -10.641 -2.892 20.016 1.00 88.94 85 THR A C 1
ATOM 613 O O . THR A 1 85 ? -11.654 -2.218 19.848 1.00 88.94 85 THR A O 1
ATOM 616 N N . GLU A 1 86 ? -10.669 -4.055 20.672 1.00 90.38 86 GLU A N 1
ATOM 617 C CA . GLU A 1 86 ? -11.913 -4.684 21.135 1.00 90.38 86 GLU A CA 1
ATOM 618 C C . GLU A 1 86 ? -12.588 -3.879 22.249 1.00 90.38 86 GLU A C 1
ATOM 620 O O . GLU A 1 86 ? -13.790 -3.623 22.186 1.00 90.38 86 GLU A O 1
ATOM 625 N N . SER A 1 87 ? -11.815 -3.411 23.234 1.00 93.88 87 SER A N 1
ATOM 626 C CA . SER A 1 87 ? -12.344 -2.576 24.318 1.00 93.88 87 SER A CA 1
ATOM 627 C C . SER A 1 87 ? -12.909 -1.249 23.805 1.00 93.88 87 SER A C 1
ATOM 629 O O . SER A 1 87 ? -13.969 -0.823 24.259 1.00 93.88 87 SER A O 1
ATOM 631 N N . THR A 1 88 ? -12.271 -0.637 22.804 1.00 90.31 88 THR A N 1
ATOM 632 C CA . THR A 1 88 ? -12.763 0.598 22.171 1.00 90.31 88 THR A CA 1
ATOM 633 C C . THR A 1 88 ? -14.066 0.364 21.407 1.00 90.31 88 THR A C 1
ATOM 635 O O . THR A 1 88 ? -15.013 1.135 21.564 1.00 90.31 88 THR A O 1
ATOM 638 N N . ILE A 1 89 ? -14.151 -0.709 20.609 1.00 90.12 89 ILE A N 1
ATOM 639 C CA . ILE A 1 89 ? -15.379 -1.065 19.876 1.00 90.12 89 ILE A CA 1
ATOM 640 C C . ILE A 1 89 ? -16.515 -1.347 20.856 1.00 90.12 89 ILE A C 1
ATOM 642 O O . ILE A 1 89 ? -17.629 -0.861 20.667 1.00 90.12 89 ILE A O 1
ATOM 646 N N . ARG A 1 90 ? -16.232 -2.098 21.923 1.00 90.81 90 ARG A N 1
ATOM 647 C CA . ARG A 1 90 ? -17.213 -2.418 22.956 1.00 90.81 90 ARG A CA 1
ATOM 648 C C . ARG A 1 90 ? -17.709 -1.164 23.666 1.00 90.81 90 ARG A C 1
ATOM 650 O O . ARG A 1 90 ? -18.913 -1.001 23.797 1.00 90.81 90 ARG A O 1
ATOM 657 N N . PHE A 1 91 ? -16.812 -0.253 24.034 1.00 90.69 91 PHE A N 1
ATOM 658 C CA . PHE A 1 91 ? -17.187 1.019 24.648 1.00 90.69 91 PHE A CA 1
ATOM 659 C C . PHE A 1 91 ? -18.068 1.869 23.722 1.00 90.69 91 PHE A C 1
ATOM 661 O O . PHE A 1 91 ? -19.090 2.402 24.149 1.00 90.69 91 PHE A O 1
ATOM 668 N N . ALA A 1 92 ? -17.722 1.951 22.434 1.00 87.88 92 ALA A N 1
ATOM 669 C CA . ALA A 1 92 ? -18.533 2.655 21.443 1.00 87.88 92 ALA A CA 1
ATOM 670 C C . ALA A 1 92 ? -19.917 2.007 21.248 1.00 87.88 92 ALA A C 1
ATOM 672 O O . ALA A 1 92 ? -20.912 2.716 21.101 1.00 87.88 92 ALA A O 1
ATOM 673 N N . ALA A 1 93 ? -19.994 0.674 21.270 1.00 89.25 93 ALA A N 1
ATOM 674 C CA . ALA A 1 93 ? -21.247 -0.064 21.150 1.00 89.25 93 ALA A CA 1
ATOM 675 C C . ALA A 1 93 ? -22.133 0.088 22.395 1.00 89.25 93 ALA A C 1
ATOM 677 O O . ALA A 1 93 ? -23.333 0.311 22.262 1.00 89.25 93 ALA A O 1
ATOM 678 N N . GLU A 1 94 ? -21.543 0.020 23.590 1.00 88.50 94 GLU A N 1
ATOM 679 C CA . GLU A 1 94 ? -22.247 0.187 24.866 1.00 88.50 94 GLU A CA 1
ATOM 680 C C . GLU A 1 94 ? -22.799 1.613 25.029 1.00 88.50 94 GLU A C 1
ATOM 682 O O . GLU A 1 94 ? -23.905 1.782 25.540 1.00 88.50 94 GLU A O 1
ATOM 687 N N . LEU A 1 95 ? -22.091 2.641 24.541 1.00 88.06 95 LEU A N 1
ATOM 688 C CA . LEU A 1 95 ? -22.592 4.023 24.549 1.00 88.06 95 LEU A CA 1
ATOM 689 C C . LEU A 1 95 ? -23.573 4.358 23.417 1.00 88.06 95 LEU A C 1
ATOM 691 O O . LEU A 1 95 ? -24.300 5.344 23.528 1.00 88.06 95 LEU A O 1
ATOM 695 N N . GLY A 1 96 ? -23.591 3.601 22.320 1.00 81.81 96 GLY A N 1
ATOM 696 C CA . GLY A 1 96 ? -24.379 3.954 21.134 1.00 81.81 96 GLY A CA 1
ATOM 697 C C . GLY A 1 96 ? -25.863 3.559 21.185 1.00 81.81 96 GLY A C 1
ATOM 698 O O . GLY A 1 96 ? -26.596 3.834 20.234 1.00 81.81 96 GLY A O 1
ATOM 699 N N . GLY A 1 97 ? -26.322 2.985 22.302 1.00 79.25 97 GLY A N 1
ATOM 700 C CA . GLY A 1 97 ? -27.738 2.766 22.618 1.00 79.25 97 GLY A CA 1
ATOM 701 C C . GLY A 1 97 ? -28.329 1.436 22.125 1.00 79.25 97 GLY A C 1
ATOM 702 O O . GLY A 1 97 ? -27.716 0.690 21.368 1.00 79.25 97 GLY A O 1
ATOM 703 N N . ASP A 1 98 ? -29.562 1.143 22.550 1.00 85.75 98 ASP A N 1
ATOM 704 C CA . ASP A 1 98 ? -30.218 -0.169 22.374 1.00 85.75 98 ASP A CA 1
ATOM 705 C C . ASP A 1 98 ? -30.654 -0.493 20.933 1.00 85.75 98 ASP A C 1
ATOM 707 O O . ASP A 1 98 ? -30.896 -1.652 20.578 1.00 85.75 98 ASP A O 1
ATOM 711 N N . ASN A 1 99 ? -30.791 0.517 20.066 1.00 86.06 99 ASN A N 1
ATOM 712 C CA . ASN A 1 99 ? -31.260 0.287 18.703 1.00 86.06 99 ASN A CA 1
ATOM 713 C C . ASN A 1 99 ? -30.106 -0.119 17.776 1.00 86.06 99 ASN A C 1
ATOM 715 O O . ASN A 1 99 ? -29.461 0.719 17.141 1.00 86.06 99 ASN A O 1
ATOM 719 N N . LYS A 1 100 ? -29.929 -1.436 17.629 1.00 86.25 100 LYS A N 1
ATOM 720 C CA . LYS A 1 100 ? -28.949 -2.084 16.737 1.00 86.25 100 LYS A CA 1
ATOM 721 C C . LYS A 1 100 ? -28.883 -1.514 15.309 1.00 86.25 100 LYS A C 1
ATOM 723 O O . LYS A 1 100 ? -27.804 -1.488 14.714 1.00 86.25 100 LYS A O 1
ATOM 728 N N . TYR A 1 101 ? -30.000 -1.039 14.751 1.00 89.31 101 TYR A N 1
ATOM 729 C CA . TYR A 1 101 ? -30.023 -0.465 13.400 1.00 89.31 101 TYR A CA 1
ATOM 730 C C . TYR A 1 101 ? -29.374 0.920 13.343 1.00 89.31 101 TYR A C 1
ATOM 732 O O . TYR A 1 101 ? -28.638 1.217 12.408 1.00 89.31 101 TYR A O 1
ATOM 740 N N . VAL A 1 102 ? -29.604 1.755 14.356 1.00 88.69 102 VAL A N 1
ATOM 741 C CA . VAL A 1 102 ? -29.017 3.101 14.416 1.00 88.69 102 VAL A CA 1
ATOM 742 C C . VAL A 1 102 ? -27.528 3.006 14.741 1.00 88.69 102 VAL A C 1
ATOM 744 O O . VAL A 1 102 ? -26.719 3.641 14.070 1.00 88.69 102 VAL A O 1
ATOM 747 N N . LEU A 1 103 ? -27.155 2.150 15.697 1.00 91.56 103 LEU A N 1
ATOM 748 C CA . LEU A 1 103 ? -25.761 1.930 16.085 1.00 91.56 103 LEU A CA 1
ATOM 749 C C . LEU A 1 103 ? -24.895 1.480 14.899 1.00 91.56 103 LEU A C 1
ATOM 751 O O . LEU A 1 103 ? -23.846 2.065 14.639 1.00 91.56 103 LEU A O 1
ATOM 755 N N . SER A 1 104 ? -25.345 0.465 14.156 1.00 90.12 104 SER A N 1
ATOM 756 C CA . SER A 1 104 ? -24.606 -0.035 12.988 1.00 90.12 104 SER A CA 1
ATOM 757 C C . SER A 1 104 ? -24.464 1.023 11.894 1.00 90.12 104 SER A C 1
ATOM 759 O O . SER A 1 104 ? -23.402 1.123 11.284 1.00 90.12 104 SER A O 1
ATOM 761 N N . MET A 1 105 ? -25.485 1.857 11.684 1.00 92.00 105 MET A N 1
ATOM 762 C CA . MET A 1 105 ? -25.437 2.922 10.684 1.00 92.00 105 MET A CA 1
ATOM 763 C C . MET A 1 105 ? -24.499 4.067 11.086 1.00 92.00 105 MET A C 1
ATOM 765 O O . MET A 1 105 ? -23.766 4.572 10.240 1.00 92.00 105 MET A O 1
ATOM 769 N N . VAL A 1 106 ? -24.462 4.439 12.369 1.00 90.44 106 VAL A N 1
ATOM 770 C CA . VAL A 1 106 ? -23.526 5.448 12.894 1.00 90.44 106 VAL A CA 1
ATOM 771 C C . VAL A 1 106 ? -22.086 4.942 12.836 1.00 90.44 106 VAL A C 1
ATOM 773 O O . VAL A 1 106 ? -21.210 5.671 12.374 1.00 90.44 106 VAL A O 1
ATOM 776 N N . LEU A 1 107 ? -21.839 3.690 13.236 1.00 91.25 107 LEU A N 1
ATOM 777 C CA . LEU A 1 107 ? -20.514 3.075 13.119 1.00 91.25 107 LEU A CA 1
ATOM 778 C C . LEU A 1 107 ? -20.070 3.004 11.654 1.00 91.25 107 LEU A C 1
ATOM 780 O O . LEU A 1 107 ? -18.961 3.427 11.343 1.00 91.25 107 LEU A O 1
ATOM 784 N N . ALA A 1 108 ? -20.945 2.571 10.742 1.00 91.81 108 ALA A N 1
ATOM 785 C CA . ALA A 1 108 ? -20.644 2.523 9.313 1.00 91.81 108 ALA A CA 1
ATOM 786 C C . ALA A 1 108 ? -20.365 3.914 8.723 1.00 91.81 108 ALA A C 1
ATOM 788 O O . ALA A 1 108 ? -19.415 4.071 7.957 1.00 91.81 108 ALA A O 1
ATOM 789 N N . ALA A 1 109 ? -21.148 4.932 9.093 1.00 92.75 109 ALA A N 1
ATOM 790 C CA . ALA A 1 109 ? -20.922 6.309 8.659 1.00 92.75 109 ALA A CA 1
ATOM 791 C C . ALA A 1 109 ? -19.589 6.861 9.191 1.00 92.75 109 ALA A C 1
ATOM 793 O O . ALA A 1 109 ? -18.842 7.488 8.441 1.00 92.75 109 ALA A O 1
ATOM 794 N N . GLY A 1 110 ? -19.260 6.581 10.456 1.00 91.19 110 GLY A N 1
ATOM 795 C CA . GLY A 1 110 ? -17.976 6.937 11.059 1.00 91.19 110 GLY A CA 1
ATOM 796 C C . GLY A 1 110 ? -16.801 6.265 10.350 1.00 91.19 110 GLY A C 1
ATOM 797 O O . GLY A 1 110 ? -15.841 6.940 9.982 1.00 91.19 110 GLY A O 1
ATOM 798 N N . THR A 1 111 ? -16.897 4.961 10.076 1.00 88.81 111 THR A N 1
ATOM 799 C CA . THR A 1 111 ? -15.886 4.225 9.306 1.00 88.81 111 THR A CA 1
ATOM 800 C C . THR A 1 111 ? -15.739 4.806 7.902 1.00 88.81 111 THR A C 1
ATOM 802 O O . THR A 1 111 ? -14.624 5.128 7.501 1.00 88.81 111 THR A O 1
ATOM 805 N N . ALA A 1 112 ? -16.840 5.021 7.176 1.00 90.44 112 ALA A N 1
ATOM 806 C CA . ALA A 1 112 ? -16.812 5.605 5.836 1.00 90.44 112 ALA A CA 1
ATOM 807 C C . ALA A 1 112 ? -16.132 6.983 5.823 1.00 90.44 112 ALA A C 1
ATOM 809 O O . ALA A 1 112 ? -15.290 7.240 4.967 1.00 90.44 112 ALA A O 1
ATOM 810 N N . LEU A 1 113 ? -16.435 7.843 6.800 1.00 90.69 113 LEU A N 1
ATOM 811 C CA . LEU A 1 113 ? -15.820 9.164 6.924 1.00 90.69 113 LEU A CA 1
ATOM 812 C C . LEU A 1 113 ? -14.310 9.059 7.169 1.00 90.69 113 LEU A C 1
ATOM 814 O O . LEU A 1 113 ? -13.536 9.713 6.471 1.00 90.69 113 LEU A O 1
ATOM 818 N N . VAL A 1 114 ? -13.869 8.196 8.088 1.00 87.25 114 VAL A N 1
ATOM 819 C CA . VAL A 1 114 ? -12.433 7.963 8.333 1.00 87.25 114 VAL A CA 1
ATOM 820 C C . VAL A 1 114 ? -11.739 7.448 7.070 1.00 87.25 114 VAL A C 1
ATOM 822 O O . VAL A 1 114 ? -10.659 7.929 6.733 1.00 87.25 114 VAL A O 1
ATOM 825 N N . PHE A 1 115 ? -12.378 6.557 6.310 1.00 84.19 115 PHE A N 1
ATOM 826 C CA . PHE A 1 115 ? -11.836 6.047 5.048 1.00 84.19 115 PHE A CA 1
ATOM 827 C C . PHE A 1 115 ? -11.625 7.127 3.983 1.00 84.19 115 PHE A C 1
ATOM 829 O O . PHE A 1 115 ? -10.705 7.003 3.180 1.00 84.19 115 PHE A O 1
ATOM 836 N N . THR A 1 116 ? -12.413 8.206 3.980 1.00 85.06 116 THR A N 1
ATOM 837 C CA . THR A 1 116 ? -12.172 9.327 3.052 1.00 85.06 116 THR A CA 1
ATOM 838 C C . THR A 1 116 ? -10.922 10.136 3.398 1.00 85.06 116 THR A C 1
ATOM 840 O O . THR A 1 116 ? -10.292 10.698 2.505 1.00 85.06 116 THR A O 1
ATOM 843 N N . ALA A 1 117 ? -10.543 10.180 4.679 1.00 81.00 117 ALA A N 1
ATOM 844 C CA . ALA A 1 117 ? -9.341 10.864 5.155 1.00 81.00 117 ALA A CA 1
ATOM 845 C C . ALA A 1 117 ? -8.085 9.977 5.093 1.00 81.00 117 ALA A C 1
ATOM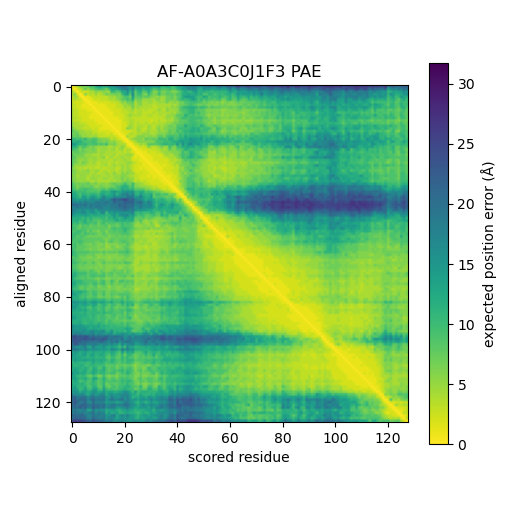 847 O O . ALA A 1 117 ? -6.962 10.486 5.104 1.00 81.00 117 ALA A O 1
ATOM 848 N N . VAL A 1 118 ? -8.257 8.656 5.018 1.00 77.25 118 VAL A N 1
ATOM 849 C CA . VAL A 1 118 ? -7.161 7.693 4.900 1.00 77.25 118 VAL A CA 1
ATOM 850 C C . VAL A 1 118 ? -6.584 7.736 3.481 1.00 77.25 118 VAL A C 1
ATOM 852 O O . VAL A 1 118 ? -7.052 7.079 2.555 1.00 77.25 118 VAL A O 1
ATOM 855 N N . GLY A 1 119 ? -5.529 8.533 3.317 1.00 68.69 119 GLY A N 1
ATOM 856 C CA . GLY A 1 119 ? -4.695 8.574 2.119 1.00 68.69 119 GLY A CA 1
ATOM 857 C C . GLY A 1 119 ? -3.345 7.892 2.348 1.00 68.69 119 GLY A C 1
ATOM 858 O O . GLY A 1 119 ? -2.665 8.159 3.336 1.00 68.69 119 GLY A O 1
ATOM 859 N N . GLY A 1 120 ? -2.927 7.040 1.410 1.00 67.81 120 GLY A N 1
ATOM 860 C CA . GLY A 1 120 ? -1.598 6.418 1.399 1.00 67.81 120 GLY A CA 1
ATOM 861 C C . GLY A 1 120 ? -1.585 4.915 1.704 1.00 67.81 120 GLY A C 1
ATOM 862 O O . GLY A 1 120 ? -2.425 4.387 2.429 1.00 67.81 120 GLY A O 1
ATOM 863 N N . LEU A 1 121 ? -0.586 4.224 1.139 1.00 63.62 121 LEU A N 1
ATOM 864 C CA . LEU A 1 121 ? -0.432 2.761 1.194 1.00 63.62 121 LEU A CA 1
ATOM 865 C C . LEU A 1 121 ? -0.390 2.203 2.627 1.00 63.62 121 LEU A C 1
ATOM 867 O O . LEU A 1 121 ? -1.008 1.180 2.894 1.00 63.62 121 LEU A O 1
ATOM 871 N N . GLY A 1 122 ? 0.297 2.874 3.558 1.00 57.97 122 GLY A N 1
ATOM 872 C CA . GLY A 1 122 ? 0.437 2.387 4.936 1.00 57.97 122 GLY A CA 1
ATOM 873 C C . GLY A 1 122 ? -0.870 2.397 5.735 1.00 57.97 122 GLY A C 1
ATOM 874 O O . GLY A 1 122 ? -1.111 1.489 6.523 1.00 57.97 122 GLY A O 1
ATOM 875 N N . ALA A 1 123 ? -1.730 3.391 5.507 1.00 62.28 123 ALA A N 1
ATOM 876 C CA . ALA A 1 123 ? -2.993 3.523 6.225 1.00 62.28 123 ALA A CA 1
ATOM 877 C C . ALA A 1 123 ? -4.086 2.604 5.648 1.00 62.28 123 ALA A C 1
ATOM 879 O O . ALA A 1 123 ? -4.825 2.000 6.417 1.00 62.28 123 ALA A O 1
ATOM 880 N N . LEU A 1 124 ? -4.126 2.406 4.323 1.00 64.75 124 LEU A N 1
ATOM 881 C CA . LEU A 1 124 ? -5.026 1.436 3.681 1.00 64.75 124 LEU A CA 1
ATOM 882 C C . LEU A 1 124 ? -4.758 -0.008 4.128 1.00 64.75 124 LEU A C 1
ATOM 884 O O . LEU A 1 124 ? -5.694 -0.778 4.295 1.00 64.75 124 LEU A O 1
ATOM 888 N N . ILE A 1 125 ? -3.495 -0.368 4.357 1.00 63.19 125 ILE A N 1
ATOM 889 C CA . ILE A 1 125 ? -3.118 -1.747 4.697 1.00 63.19 125 ILE A CA 1
ATOM 890 C C . ILE A 1 125 ? -3.286 -2.048 6.196 1.00 63.19 125 ILE A C 1
ATOM 892 O O . ILE A 1 125 ? -3.467 -3.199 6.580 1.00 63.19 125 ILE A O 1
ATOM 896 N N . LEU A 1 126 ? -3.281 -1.027 7.056 1.00 61.97 126 LEU A N 1
ATOM 897 C CA . LEU A 1 126 ? -3.543 -1.184 8.493 1.00 61.97 126 LEU A CA 1
ATOM 898 C C . LEU A 1 126 ? -4.999 -1.586 8.767 1.00 61.97 126 LEU A C 1
ATOM 900 O O . LEU A 1 126 ? -5.273 -2.278 9.745 1.00 61.97 126 LEU A O 1
ATOM 904 N N . VAL A 1 127 ? -5.920 -1.180 7.888 1.00 64.94 127 VAL A N 1
ATOM 905 C CA . VAL A 1 127 ? -7.336 -1.547 7.993 1.00 64.94 127 VAL A CA 1
ATOM 906 C C . VAL A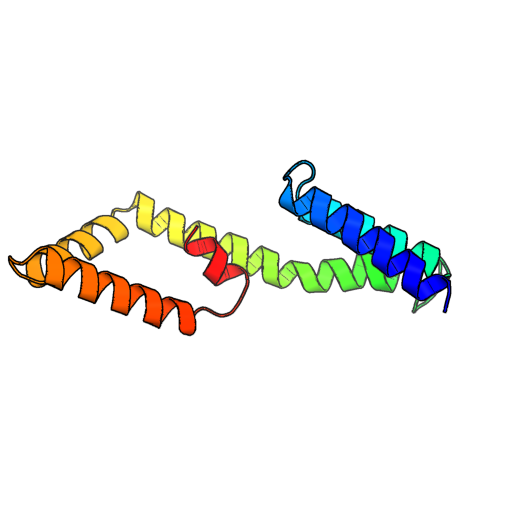 1 127 ? -7.594 -3.002 7.570 1.00 64.94 127 VAL A C 1
ATOM 908 O O . VAL A 1 127 ? -8.532 -3.609 8.086 1.00 64.94 127 VAL A O 1
ATOM 911 N N . GLY A 1 128 ? -6.711 -3.578 6.742 1.00 53.53 128 GLY A N 1
ATOM 912 C CA . GLY A 1 128 ? -6.810 -4.948 6.225 1.00 53.53 128 GLY A CA 1
ATOM 913 C C . GLY A 1 128 ? -7.369 -5.005 4.813 1.00 53.53 128 GLY A C 1
ATOM 914 O O . GLY A 1 128 ? -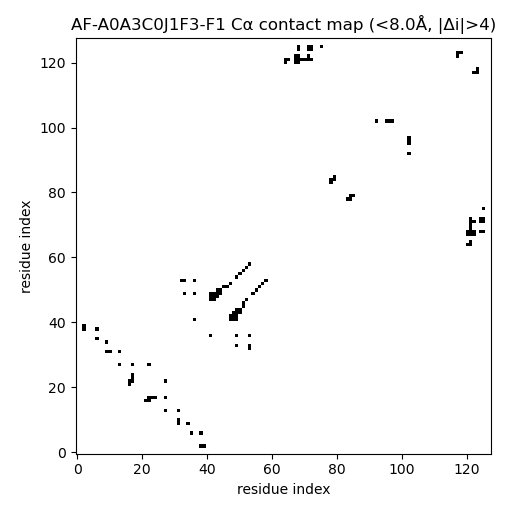8.524 -4.570 4.620 1.00 53.53 128 GLY A O 1
#

Foldseek 3Di:
DVLVVVLVVLVVVLVVCVVVVVDPPVVSVLVSLVVNLVSVVADCDDCRHCCCVPVVVVVVVCVVQVVLQVVLQVVLVVCVVVCVVVVVVVVLQVVQDDPPVSSVVVVVVVVVVVVVVDDGNSSVNSVD

Mean predicted aligned error: 9.16 Å